Protein AF-0000000087094656 (afdb_homodimer)

pLDDT: mean 97.97, std 2.13, range [82.06, 98.94]

Solvent-accessible surface area (backbone atoms only — not comparable to full-atom values): 7660 Å² total; per-residue (Å²): 114,77,51,43,30,42,31,41,39,38,55,45,90,74,43,42,45,27,50,32,53,73,67,23,61,75,67,60,43,76,55,90,84,46,56,74,43,60,75,26,66,38,74,42,75,62,55,80,36,80,43,30,35,29,23,79,41,87,66,39,29,80,72,30,38,34,37,41,34,42,31,74,116,76,52,44,30,42,32,40,38,39,55,44,91,74,42,41,45,28,48,33,51,73,66,22,60,75,66,60,43,75,53,89,84,47,56,74,42,60,76,27,64,40,75,42,75,61,55,81,36,80,43,29,34,30,22,79,41,88,66,38,28,82,70,31,37,33,36,42,34,40,30,74

Sequence (144 aa):
MYFVIAVFNYNPSIHNAVAVNRAGYSSCKAPKGANVFSSGKDQIKLRKGQNFFICSYVGHCEAGMKIAVIAAMYFVIAVFNYNPSIHNAVAVNRAGYSSCKAPKGANVFSSGKDQIKLRKGQNFFICSYVGHCEAGMKIAVIAA

Foldseek 3Di:
DDWDKDWAADDLVQWWKWKADPVCLVVVHHDPPIDIGRPRTDIGIDDAAKIKIATNGPPRSVVPRIDIDHHD/DDWDKDWAADDLVQWWKWKADPVCLVVVHHDPPIDIGRPRTDIGIDDAAKTKIATNGPCRSVVPRIDIDHHD

Nearest PDB structures (foldseek):
  2cbp-assembly1_A  TM=9.983E-01  e=7.048E-10  Cucumis sativus
  1f56-assembly1_A  TM=9.841E-01  e=1.027E-08  Spinacia oleracea
  1ws8-assembly1_C  TM=9.584E-01  e=7.812E-07  Cucurbita pepo
  1x9u-assembly2_B  TM=9.399E-01  e=5.943E-05  Armoracia rusticana
  1jer-assembly1_A-2  TM=8.236E-01  e=1.027E-03  Cucumis sativus

InterPro domains:
  IPR003245 Phytocyanin domain [PF02298] (7-65)
  IPR003245 Phytocyanin domain [PS51485] (1-72)
  IPR008972 Cupredoxin [G3DSA:2.60.40.420] (4-71)
  IPR008972 Cupredoxin [SSF49503] (7-70)
  IPR039391 Phytocyanin-like [PTHR33021] (7-69)

Organism: Hibiscus syriacus (NCBI:txid106335)

Structure (mmCIF, N/CA/C/O backbone):
data_AF-0000000087094656-model_v1
#
loop_
_entity.id
_entity.type
_entity.pdbx_description
1 polymer 'Basic blue protein'
#
loop_
_atom_site.group_PDB
_atom_site.id
_atom_site.type_symbol
_atom_site.label_atom_id
_atom_site.label_alt_id
_atom_site.label_comp_id
_atom_site.label_asym_id
_atom_site.label_entity_id
_atom_site.label_seq_id
_atom_site.pdbx_PDB_ins_code
_atom_site.Cartn_x
_atom_site.Cartn_y
_atom_site.Cartn_z
_atom_site.occupancy
_atom_site.B_iso_or_equiv
_atom_site.auth_seq_id
_atom_site.auth_comp_id
_atom_site.auth_asym_id
_atom_site.auth_atom_id
_atom_site.pdbx_PDB_model_num
ATOM 1 N N . MET A 1 1 ? 11.375 9.547 11.531 1 82.06 1 MET A N 1
ATOM 2 C CA . MET A 1 1 ? 11.328 8.391 10.648 1 82.06 1 MET A CA 1
ATOM 3 C C . MET A 1 1 ? 9.891 8.055 10.258 1 82.06 1 MET A C 1
ATOM 5 O O . MET A 1 1 ? 9 8.031 11.109 1 82.06 1 MET A O 1
ATOM 9 N N . TYR A 1 2 ? 9.633 7.977 8.984 1 92.69 2 TYR A N 1
ATOM 10 C CA . TYR A 1 2 ? 8.312 7.664 8.445 1 92.69 2 TYR A CA 1
ATOM 11 C C . TYR A 1 2 ? 8.398 6.602 7.363 1 92.69 2 TYR A C 1
ATOM 13 O O . TYR A 1 2 ? 9.133 6.766 6.383 1 92.69 2 TYR A O 1
ATOM 21 N N . PHE A 1 3 ? 7.727 5.473 7.672 1 96.25 3 PHE A N 1
ATOM 22 C CA . PHE A 1 3 ? 7.688 4.465 6.617 1 96.25 3 PHE A CA 1
ATOM 23 C C . PHE A 1 3 ? 6.391 3.664 6.68 1 96.25 3 PHE A C 1
ATOM 25 O O . PHE A 1 3 ? 5.672 3.713 7.68 1 96.25 3 PHE A O 1
ATOM 32 N N . VAL A 1 4 ? 6.113 2.967 5.602 1 98.56 4 VAL A N 1
ATOM 33 C CA . VAL A 1 4 ? 4.91 2.148 5.504 1 98.56 4 VAL A CA 1
ATOM 34 C C . VAL A 1 4 ? 5.293 0.702 5.195 1 98.56 4 VAL A C 1
ATOM 36 O O . VAL A 1 4 ? 6.188 0.449 4.383 1 98.56 4 VAL A O 1
ATOM 39 N N . ILE A 1 5 ? 4.621 -0.172 5.918 1 98.81 5 ILE A N 1
ATOM 40 C CA . ILE A 1 5 ? 4.742 -1.603 5.656 1 98.81 5 ILE A CA 1
ATOM 41 C C . ILE A 1 5 ? 3.436 -2.133 5.074 1 98.81 5 ILE A C 1
ATOM 43 O O . ILE A 1 5 ? 2.352 -1.771 5.539 1 98.81 5 ILE A O 1
ATOM 47 N N . ALA A 1 6 ? 3.539 -2.9 4.012 1 98.88 6 ALA A N 1
ATOM 48 C CA . ALA A 1 6 ? 2.408 -3.695 3.537 1 98.88 6 ALA A CA 1
ATOM 49 C C . ALA A 1 6 ? 2.436 -5.098 4.133 1 98.88 6 ALA A C 1
ATOM 51 O O . ALA A 1 6 ? 3.443 -5.801 4.035 1 98.88 6 ALA A O 1
ATOM 52 N N . VAL A 1 7 ? 1.364 -5.445 4.734 1 98.88 7 VAL A N 1
ATOM 53 C CA . VAL A 1 7 ? 1.223 -6.801 5.262 1 98.88 7 VAL A CA 1
ATOM 54 C C . VAL A 1 7 ? 0.261 -7.598 4.387 1 98.88 7 VAL A C 1
ATOM 56 O O . VAL A 1 7 ? -0.924 -7.27 4.293 1 98.88 7 VAL A O 1
ATOM 59 N N . PHE A 1 8 ? 0.765 -8.57 3.76 1 98.88 8 PHE A N 1
ATOM 60 C CA . PHE A 1 8 ? -0.043 -9.453 2.926 1 98.88 8 PHE A CA 1
ATOM 61 C C . PHE A 1 8 ? -0.535 -10.656 3.727 1 98.88 8 PHE A C 1
ATOM 63 O O . PHE A 1 8 ? 0.264 -11.477 4.172 1 98.88 8 PHE A O 1
ATOM 70 N N . ASN A 1 9 ? -1.884 -10.711 3.863 1 98.81 9 ASN A N 1
ATOM 71 C CA . ASN A 1 9 ? -2.531 -11.797 4.59 1 98.81 9 ASN A CA 1
ATOM 72 C C . ASN A 1 9 ? -3.279 -12.734 3.645 1 98.81 9 ASN A C 1
ATOM 74 O O . ASN A 1 9 ? -4.172 -12.297 2.914 1 98.81 9 ASN A O 1
ATOM 78 N N . TYR A 1 10 ? -2.902 -13.984 3.633 1 98.56 10 TYR A N 1
ATOM 79 C CA . TYR A 1 10 ? -3.49 -14.93 2.691 1 98.56 10 TYR A CA 1
ATOM 80 C C . TYR A 1 10 ? -3.17 -16.375 3.09 1 98.56 10 TYR A C 1
ATOM 82 O O . TYR A 1 10 ? -2.354 -16.609 3.982 1 98.56 10 TYR A O 1
ATOM 90 N N . ASN A 1 11 ? -3.896 -17.328 2.557 1 98.75 11 ASN A N 1
ATOM 91 C CA . ASN A 1 11 ? -3.537 -18.75 2.641 1 98.75 11 ASN A CA 1
ATOM 92 C C . ASN A 1 11 ? -2.326 -19.062 1.771 1 98.75 11 ASN A C 1
ATOM 94 O O . ASN A 1 11 ? -2.41 -19.031 0.542 1 98.75 11 ASN A O 1
ATOM 98 N N . PRO A 1 12 ? -1.247 -19.469 2.408 1 98.5 12 PRO A N 1
ATOM 99 C CA . PRO A 1 12 ? -0.013 -19.625 1.634 1 98.5 12 PRO A CA 1
ATOM 100 C C . PRO A 1 12 ? -0.018 -20.891 0.764 1 98.5 12 PRO A C 1
ATOM 102 O O . PRO A 1 12 ? 0.858 -21.047 -0.089 1 98.5 12 PRO A O 1
ATOM 105 N N . SER A 1 13 ? -0.95 -21.688 0.842 1 98.5 13 SER A N 1
ATOM 106 C CA . SER A 1 13 ? -1.033 -22.906 0.024 1 98.5 13 SER A CA 1
ATOM 107 C C . SER A 1 13 ? -1.554 -22.578 -1.374 1 98.5 13 SER A C 1
ATOM 109 O O . SER A 1 13 ? -1.403 -23.391 -2.295 1 98.5 13 SER A O 1
ATOM 111 N N . ILE A 1 14 ? -2.168 -21.406 -1.511 1 98.31 14 ILE A N 1
ATOM 112 C CA . ILE A 1 14 ? -2.814 -21.172 -2.799 1 98.31 14 ILE A CA 1
ATOM 113 C C . ILE A 1 14 ? -2.529 -19.75 -3.27 1 98.31 14 ILE A C 1
ATOM 115 O O . ILE A 1 14 ? -3.025 -19.328 -4.316 1 98.31 14 ILE A O 1
ATOM 119 N N . HIS A 1 15 ? -1.855 -18.953 -2.482 1 98.69 15 HIS A N 1
ATOM 120 C CA . HIS A 1 15 ? -1.498 -17.594 -2.883 1 98.69 15 HIS A CA 1
ATOM 121 C C . HIS A 1 15 ? -0.058 -17.266 -2.502 1 98.69 15 HIS A C 1
ATOM 123 O O . HIS A 1 15 ? 0.583 -18.031 -1.774 1 98.69 15 HIS A O 1
ATOM 129 N N . ASN A 1 16 ? 0.521 -16.203 -3.002 1 98.75 16 ASN A N 1
ATOM 130 C CA . ASN A 1 16 ? 1.777 -15.562 -2.627 1 98.75 16 ASN A CA 1
ATOM 131 C C . ASN A 1 16 ? 1.76 -14.07 -2.943 1 98.75 16 ASN A C 1
ATOM 133 O O . ASN A 1 16 ? 0.751 -13.547 -3.418 1 98.75 16 ASN A O 1
ATOM 137 N N . ALA A 1 17 ? 2.68 -13.367 -2.537 1 98.88 17 ALA A N 1
ATOM 138 C CA . ALA A 1 17 ? 2.945 -11.984 -2.936 1 98.88 17 ALA A CA 1
ATOM 139 C C . ALA A 1 17 ? 4.293 -11.867 -3.641 1 98.88 17 ALA A C 1
ATOM 141 O O . ALA A 1 17 ? 5.328 -12.25 -3.084 1 98.88 17 ALA A O 1
ATOM 142 N N . VAL A 1 18 ? 4.273 -11.391 -4.859 1 98.88 18 VAL A N 1
ATOM 143 C CA . VAL A 1 18 ? 5.488 -11.266 -5.652 1 98.88 18 VAL A CA 1
ATOM 144 C C . VAL A 1 18 ? 5.727 -9.797 -6 1 98.88 18 VAL A C 1
ATOM 146 O O . VAL A 1 18 ? 4.836 -9.125 -6.531 1 98.88 18 VAL A O 1
ATOM 149 N N . ALA A 1 19 ? 6.91 -9.281 -5.656 1 98.88 19 ALA A N 1
ATOM 150 C CA . ALA A 1 19 ? 7.273 -7.93 -6.082 1 98.88 19 ALA A CA 1
ATOM 151 C C . ALA A 1 19 ? 7.617 -7.898 -7.566 1 98.88 19 ALA A C 1
ATOM 153 O O . ALA A 1 19 ? 8.422 -8.703 -8.047 1 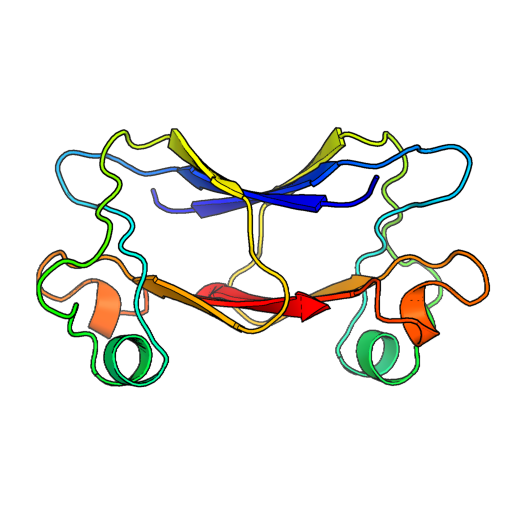98.88 19 ALA A O 1
ATOM 154 N N . VAL A 1 20 ? 6.965 -7.027 -8.297 1 98.88 20 VAL A N 1
ATOM 155 C CA . VAL A 1 20 ? 7.195 -6.926 -9.734 1 98.88 20 VAL A CA 1
ATOM 156 C C . VAL A 1 20 ? 7.398 -5.461 -10.125 1 98.88 20 VAL A C 1
ATOM 158 O O . VAL A 1 20 ? 7.195 -4.562 -9.305 1 98.88 20 VAL A O 1
ATOM 161 N N . ASN A 1 21 ? 7.918 -5.277 -11.359 1 98.25 21 ASN A N 1
ATOM 162 C CA . ASN A 1 21 ? 7.922 -3.936 -11.938 1 98.25 21 ASN A CA 1
ATOM 163 C C . ASN A 1 21 ? 6.605 -3.627 -12.648 1 98.25 21 ASN A C 1
ATOM 165 O O . ASN A 1 21 ? 5.688 -4.449 -12.648 1 98.25 21 ASN A O 1
ATOM 169 N N . ARG A 1 22 ? 6.539 -2.438 -13.141 1 98.38 22 ARG A N 1
ATOM 170 C CA . ARG A 1 22 ? 5.312 -1.991 -13.797 1 98.38 22 ARG A CA 1
ATOM 171 C C . ARG A 1 22 ? 4.895 -2.959 -14.898 1 98.38 22 ARG A C 1
ATOM 173 O O . ARG A 1 22 ? 3.707 -3.258 -15.055 1 98.38 22 ARG A O 1
ATOM 180 N N . ALA A 1 23 ? 5.824 -3.445 -15.695 1 98.38 23 ALA A N 1
ATOM 181 C CA . ALA A 1 23 ? 5.535 -4.375 -16.781 1 98.38 23 ALA A CA 1
ATOM 182 C C . ALA A 1 23 ? 4.938 -5.676 -16.25 1 98.38 23 ALA A C 1
ATOM 184 O O . ALA A 1 23 ? 3.947 -6.176 -16.797 1 98.38 23 ALA A O 1
ATOM 185 N 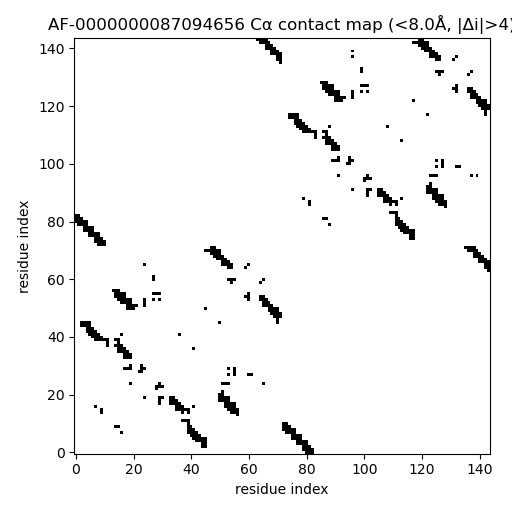N . GLY A 1 24 ? 5.551 -6.199 -15.242 1 98.62 24 GLY A N 1
ATOM 186 C CA . GLY A 1 24 ? 5.027 -7.406 -14.625 1 98.62 24 GLY A CA 1
ATOM 187 C C . GLY A 1 24 ? 3.639 -7.227 -14.047 1 98.62 24 GLY A C 1
ATOM 188 O O . GLY A 1 24 ? 2.781 -8.102 -14.195 1 98.62 24 GLY A O 1
ATOM 189 N N . TYR A 1 25 ? 3.428 -6.125 -13.43 1 98.75 25 TYR A N 1
ATOM 190 C CA . TYR A 1 25 ? 2.111 -5.793 -12.906 1 98.75 25 TYR A CA 1
ATOM 191 C C . TYR A 1 25 ? 1.071 -5.742 -14.016 1 98.75 25 TYR A C 1
ATOM 193 O O . TYR A 1 25 ? -0.021 -6.297 -13.883 1 98.75 25 TYR A O 1
ATOM 201 N N . SER A 1 26 ? 1.396 -5.172 -15.117 1 98.56 26 SER A N 1
ATOM 202 C CA . SER A 1 26 ? 0.463 -4.98 -16.219 1 98.56 26 SER A CA 1
ATOM 203 C C . SER A 1 26 ? 0.165 -6.301 -16.922 1 98.56 26 SER A C 1
ATOM 205 O O . SER A 1 26 ? -0.966 -6.539 -17.359 1 98.56 26 SER A O 1
ATOM 207 N N . SER A 1 27 ? 1.143 -7.195 -16.953 1 98.69 27 SER A N 1
ATOM 208 C CA . SER A 1 27 ? 0.999 -8.406 -17.75 1 98.69 27 SER A CA 1
ATOM 209 C C . SER A 1 27 ? 0.661 -9.609 -16.859 1 98.69 27 SER A C 1
ATOM 211 O O . SER A 1 27 ? 0.412 -10.703 -17.375 1 98.69 27 SER A O 1
ATOM 213 N N . CYS A 1 28 ? 0.719 -9.383 -15.648 1 98.62 28 CYS A N 1
ATOM 214 C CA . CYS A 1 28 ? 0.562 -10.477 -14.695 1 98.62 28 CYS A CA 1
ATOM 215 C C . CYS A 1 28 ? 1.635 -11.539 -14.906 1 98.62 28 CYS A C 1
ATOM 217 O O . CYS A 1 28 ? 1.338 -12.734 -14.914 1 98.62 28 CYS A O 1
ATOM 219 N N . LYS A 1 29 ? 2.871 -11.109 -15.047 1 98.25 29 LYS A N 1
ATOM 220 C CA . LYS A 1 29 ? 4.016 -12.008 -15.203 1 98.25 29 LYS A CA 1
ATOM 221 C C . LYS A 1 29 ? 5.172 -11.578 -14.305 1 98.25 29 LYS A C 1
ATOM 223 O O . LYS A 1 29 ? 5.738 -10.5 -14.484 1 98.25 29 LYS A O 1
ATOM 228 N N . ALA A 1 30 ? 5.48 -12.398 -13.477 1 97.5 30 ALA A N 1
ATOM 229 C CA . ALA A 1 30 ? 6.637 -12.117 -12.633 1 97.5 30 ALA A CA 1
ATOM 230 C C . ALA A 1 30 ? 7.941 -12.305 -13.398 1 97.5 30 ALA A C 1
ATOM 232 O O . ALA A 1 30 ? 8.133 -13.328 -14.062 1 97.5 30 ALA A O 1
ATOM 233 N N . PRO A 1 31 ? 8.773 -11.281 -13.297 1 96.62 31 PRO A N 1
ATOM 234 C CA . PRO A 1 31 ? 10.07 -11.508 -13.945 1 96.62 31 PRO A CA 1
ATOM 235 C C . PRO A 1 31 ? 10.922 -12.539 -13.211 1 96.62 31 PRO A C 1
ATOM 237 O O . PRO A 1 31 ? 10.688 -12.82 -12.031 1 96.62 31 PRO A O 1
ATOM 240 N N . LYS A 1 32 ? 11.844 -13.086 -13.984 1 95.5 32 LYS A N 1
ATOM 241 C CA . LYS A 1 32 ? 12.797 -13.992 -13.359 1 95.5 32 LYS A CA 1
ATOM 242 C C . LYS A 1 32 ? 13.547 -13.305 -12.219 1 95.5 32 LYS A C 1
ATOM 244 O O . LYS A 1 32 ? 13.961 -12.148 -12.352 1 95.5 32 LYS A O 1
ATOM 249 N N . GLY A 1 33 ? 13.648 -13.938 -11.102 1 96.5 33 GLY A N 1
ATOM 250 C CA . GLY A 1 33 ? 14.391 -13.391 -9.969 1 96.5 33 GLY A CA 1
ATOM 251 C C . GLY A 1 33 ? 13.547 -12.5 -9.078 1 96.5 33 GLY A C 1
ATOM 252 O O . GLY A 1 33 ? 14.047 -11.953 -8.094 1 96.5 33 GLY A O 1
ATOM 253 N N . ALA A 1 34 ? 12.32 -12.43 -9.406 1 97.62 34 ALA A N 1
ATOM 254 C CA . ALA A 1 34 ? 11.453 -11.625 -8.555 1 97.62 34 ALA A CA 1
ATOM 255 C C . ALA A 1 34 ? 11.469 -12.141 -7.117 1 97.62 34 ALA A C 1
ATOM 257 O O . ALA A 1 34 ? 11.625 -13.344 -6.883 1 97.62 34 ALA A O 1
ATOM 258 N N . ASN A 1 35 ? 11.375 -11.18 -6.164 1 98.31 35 ASN A N 1
ATOM 259 C CA . ASN A 1 35 ? 11.18 -11.555 -4.766 1 98.31 35 ASN A CA 1
ATOM 260 C C . ASN A 1 35 ? 9.797 -12.148 -4.531 1 98.31 35 ASN A C 1
ATOM 262 O O . ASN A 1 35 ? 8.781 -11.5 -4.797 1 98.31 35 ASN A O 1
ATOM 266 N N . VAL A 1 36 ? 9.797 -13.359 -4.098 1 98.62 36 VAL A N 1
ATOM 267 C CA . VAL A 1 36 ? 8.555 -14.07 -3.803 1 98.62 36 VAL A CA 1
ATOM 268 C C . VAL A 1 36 ? 8.398 -14.227 -2.293 1 98.62 36 VAL A C 1
ATOM 270 O O . VAL A 1 36 ? 9.289 -14.75 -1.617 1 98.62 36 VAL A O 1
ATOM 273 N N . PHE A 1 37 ? 7.297 -13.758 -1.756 1 98.69 37 PHE A N 1
ATOM 274 C CA . PHE A 1 37 ? 6.914 -13.906 -0.356 1 98.69 37 PHE A CA 1
ATOM 275 C C . PHE A 1 37 ? 5.785 -14.922 -0.209 1 98.69 37 PHE A C 1
ATOM 277 O O . PHE A 1 37 ? 4.793 -14.859 -0.938 1 98.69 37 PHE A O 1
ATOM 284 N N . SER A 1 38 ? 5.895 -15.867 0.716 1 98.19 38 SER A N 1
ATOM 285 C CA . SER A 1 38 ? 4.953 -16.984 0.705 1 98.19 38 SER A CA 1
ATOM 286 C C . SER A 1 38 ? 4.629 -17.438 2.121 1 98.19 38 SER A C 1
ATOM 288 O O . SER A 1 38 ? 4.27 -18.609 2.334 1 98.19 38 SER A O 1
ATOM 290 N N . SER A 1 39 ? 4.742 -16.562 3.08 1 98.31 39 SER A N 1
ATOM 291 C CA . SER A 1 39 ? 4.465 -16.984 4.453 1 98.31 39 SER A CA 1
ATOM 292 C C . SER A 1 39 ? 2.98 -16.844 4.781 1 98.31 39 SER A C 1
ATOM 294 O O . SER A 1 39 ? 2.486 -17.469 5.719 1 98.31 39 SER A O 1
ATOM 296 N N . GLY A 1 40 ? 2.309 -16.047 4.07 1 98.5 40 GLY A N 1
ATOM 297 C CA . GLY A 1 40 ? 0.908 -15.773 4.344 1 98.5 40 GLY A CA 1
ATOM 298 C C . GLY A 1 40 ? 0.704 -14.594 5.277 1 98.5 40 GLY A C 1
ATOM 299 O O . GLY A 1 40 ? -0.431 -14.188 5.535 1 98.5 40 GLY A O 1
ATOM 300 N N . LYS A 1 41 ? 1.711 -14.031 5.805 1 98.62 41 LYS A N 1
ATOM 301 C CA . LYS A 1 41 ? 1.709 -12.844 6.652 1 98.62 41 LYS A CA 1
ATOM 302 C C . LYS A 1 41 ? 2.947 -11.984 6.402 1 98.62 41 LYS A C 1
ATOM 304 O O . LYS A 1 41 ? 3.654 -11.617 7.344 1 98.62 41 LYS A O 1
ATOM 309 N N . ASP A 1 42 ? 3.273 -11.82 5.156 1 98.81 42 ASP A N 1
ATOM 310 C CA . ASP A 1 42 ? 4.492 -11.133 4.746 1 98.81 42 ASP A CA 1
ATOM 311 C C . ASP A 1 42 ? 4.41 -9.641 5.062 1 98.81 42 ASP A C 1
ATOM 313 O O . ASP A 1 42 ? 3.381 -9 4.824 1 98.81 42 ASP A O 1
ATOM 317 N N . GLN A 1 43 ? 5.414 -9.164 5.695 1 98.75 43 GLN A N 1
ATOM 318 C CA . GLN A 1 43 ? 5.582 -7.734 5.965 1 98.75 43 GLN A CA 1
ATOM 319 C C . GLN A 1 43 ? 6.668 -7.133 5.078 1 98.75 43 GLN A C 1
ATOM 321 O O . GLN A 1 43 ? 7.836 -7.523 5.168 1 98.75 43 GLN A O 1
ATOM 326 N N . ILE A 1 44 ? 6.242 -6.258 4.207 1 98.75 44 ILE A N 1
ATOM 327 C CA . ILE A 1 44 ? 7.164 -5.699 3.223 1 98.75 44 ILE A CA 1
ATOM 328 C C . ILE A 1 44 ? 7.234 -4.18 3.387 1 98.75 44 ILE A C 1
ATOM 330 O O . ILE A 1 44 ? 6.219 -3.49 3.26 1 98.75 44 ILE A O 1
ATOM 334 N N . LYS A 1 45 ? 8.414 -3.668 3.74 1 98.56 45 LYS A N 1
ATOM 335 C CA . LYS A 1 45 ? 8.602 -2.221 3.748 1 98.56 45 LYS A CA 1
ATOM 336 C C . LYS A 1 45 ? 8.516 -1.648 2.336 1 98.56 45 LYS A C 1
ATOM 338 O O . LYS A 1 45 ? 9.242 -2.092 1.439 1 98.56 45 LYS A O 1
ATOM 343 N N . LEU A 1 46 ? 7.695 -0.665 2.133 1 98.75 46 LEU A N 1
ATOM 344 C CA . LEU A 1 46 ? 7.52 -0.065 0.816 1 98.75 46 LEU A CA 1
ATOM 345 C C . LEU A 1 46 ? 8.641 0.925 0.512 1 98.75 46 LEU A C 1
ATOM 347 O O . LEU A 1 46 ? 9.07 1.666 1.396 1 98.75 46 LEU A O 1
ATOM 351 N N . ARG A 1 47 ? 9.078 0.972 -0.678 1 98 47 ARG A N 1
ATOM 352 C CA . ARG A 1 47 ? 10.078 1.928 -1.146 1 98 47 ARG A CA 1
ATOM 353 C C . ARG A 1 47 ? 9.422 3.225 -1.608 1 98 47 ARG A C 1
ATOM 355 O O . ARG A 1 47 ? 8.258 3.229 -2 1 98 47 ARG A O 1
ATOM 362 N N . LYS A 1 48 ? 10.289 4.266 -1.472 1 97.75 48 LYS A N 1
ATOM 363 C CA . LYS A 1 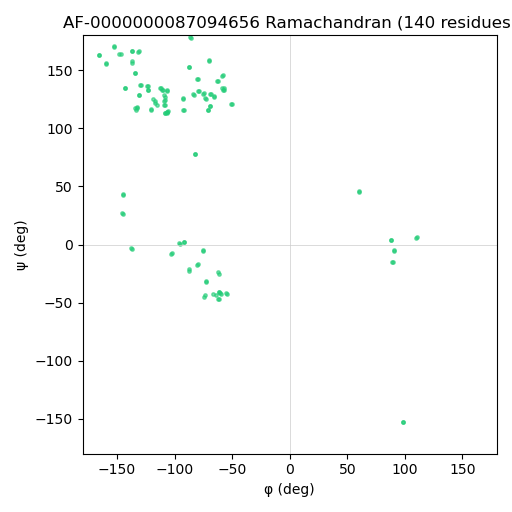48 ? 9.828 5.492 -2.117 1 97.75 48 LYS A CA 1
ATOM 364 C C . LYS A 1 48 ? 9.602 5.273 -3.609 1 97.75 48 LYS A C 1
ATOM 366 O O . LYS A 1 48 ? 10.406 4.629 -4.281 1 97.75 48 LYS A O 1
ATOM 371 N N . GLY A 1 49 ? 8.484 5.762 -4.078 1 98.06 49 GLY A N 1
ATOM 372 C CA . GLY A 1 49 ? 8.125 5.555 -5.473 1 98.06 49 GLY A CA 1
ATOM 373 C C . GLY A 1 49 ? 7.16 4.402 -5.676 1 98.06 49 GLY A C 1
ATOM 374 O O . GLY A 1 49 ? 6.273 4.176 -4.848 1 98.06 49 GLY A O 1
ATOM 375 N N . GLN A 1 50 ? 7.25 3.822 -6.863 1 98.56 50 GLN A N 1
ATOM 376 C CA . GLN A 1 50 ? 6.309 2.783 -7.266 1 98.56 50 GLN A CA 1
ATOM 377 C C . GLN A 1 50 ? 6.668 1.439 -6.641 1 98.56 50 GLN A C 1
ATOM 379 O O . GLN A 1 50 ? 7.832 1.035 -6.652 1 98.56 50 GLN A O 1
ATOM 384 N N . ASN A 1 51 ? 5.711 0.755 -6.062 1 98.88 51 ASN A N 1
ATOM 385 C CA . ASN A 1 51 ? 5.719 -0.64 -5.637 1 98.88 51 ASN A CA 1
ATOM 386 C C . ASN A 1 51 ? 4.586 -1.432 -6.289 1 98.88 51 ASN A C 1
ATOM 388 O O . ASN A 1 51 ? 3.455 -0.952 -6.371 1 98.88 51 ASN A O 1
ATOM 392 N N . PHE A 1 52 ? 4.914 -2.559 -6.785 1 98.88 52 PHE A N 1
ATOM 393 C CA . PHE A 1 52 ? 3.912 -3.438 -7.379 1 98.88 52 PHE A CA 1
ATOM 394 C C . PHE A 1 52 ? 4.031 -4.852 -6.816 1 98.88 52 PHE A C 1
ATOM 396 O O . PHE A 1 52 ? 5.137 -5.379 -6.68 1 98.88 52 PHE A O 1
ATOM 403 N N . PHE A 1 53 ? 2.891 -5.43 -6.527 1 98.94 53 PHE A N 1
ATOM 404 C CA . PHE A 1 53 ? 2.84 -6.824 -6.117 1 98.94 53 PHE A CA 1
ATOM 405 C C . PHE A 1 53 ? 1.721 -7.562 -6.84 1 98.94 53 PHE A C 1
ATOM 407 O O . PHE A 1 53 ? 0.672 -6.984 -7.129 1 98.94 53 PHE A O 1
ATOM 414 N N . ILE A 1 54 ? 1.937 -8.797 -7.098 1 98.88 54 ILE A N 1
ATOM 415 C CA . ILE A 1 54 ? 0.91 -9.656 -7.676 1 98.88 54 ILE A CA 1
ATOM 416 C C . ILE A 1 54 ? 0.912 -11.008 -6.969 1 98.88 54 ILE A C 1
ATOM 418 O O . ILE A 1 54 ? 1.891 -11.375 -6.312 1 98.88 54 ILE A O 1
ATOM 422 N N . CYS A 1 55 ? -0.163 -11.703 -7.031 1 98.75 55 CYS A N 1
ATOM 423 C CA . CYS A 1 55 ? -0.115 -13.141 -6.809 1 98.75 55 CYS A CA 1
ATOM 424 C C . CYS A 1 55 ? 0.262 -13.875 -8.086 1 98.75 55 CYS A C 1
ATOM 426 O O . CYS A 1 55 ? -0.364 -13.68 -9.133 1 98.75 55 CYS A O 1
ATOM 428 N N . SER A 1 56 ? 1.234 -14.742 -8.023 1 98.38 56 SER A N 1
ATOM 429 C CA . SER A 1 56 ? 1.726 -15.375 -9.242 1 98.38 56 SER A CA 1
ATOM 430 C C . SER A 1 56 ? 1.068 -16.734 -9.461 1 98.38 56 SER A C 1
ATOM 432 O O . SER A 1 56 ? 1.385 -17.438 -10.43 1 98.38 56 SER A O 1
ATOM 434 N N . TYR A 1 57 ? 0.147 -17.141 -8.555 1 98.12 57 TYR A N 1
ATOM 435 C CA . TYR A 1 57 ? -0.632 -18.344 -8.844 1 98.12 57 TYR A CA 1
ATOM 436 C C . TYR A 1 57 ? -1.484 -18.141 -10.094 1 98.12 57 TYR A C 1
ATOM 438 O O . TYR A 1 57 ? -2.053 -17.078 -10.305 1 98.12 57 TYR A O 1
ATOM 446 N N . VAL A 1 58 ? -1.516 -19.219 -10.852 1 97.81 58 VAL A N 1
ATOM 447 C CA . VAL A 1 58 ? -2.145 -19.188 -12.172 1 97.81 58 VAL A CA 1
ATOM 448 C C . VAL A 1 58 ? -3.545 -18.578 -12.055 1 97.81 58 VAL A C 1
ATOM 450 O O . VAL A 1 58 ? -4.355 -19.047 -11.242 1 97.81 58 VAL A O 1
ATOM 453 N N . GLY A 1 59 ? -3.768 -17.469 -12.797 1 98.19 59 GLY A N 1
ATOM 454 C CA . GLY A 1 59 ? -5.094 -16.891 -12.914 1 98.19 59 GLY A CA 1
ATOM 455 C C . GLY A 1 59 ? -5.395 -15.867 -11.836 1 98.19 59 GLY A C 1
ATOM 456 O O . GLY A 1 59 ? -6.352 -15.094 -11.961 1 98.19 59 GLY A O 1
ATOM 457 N N . HIS A 1 60 ? -4.688 -15.758 -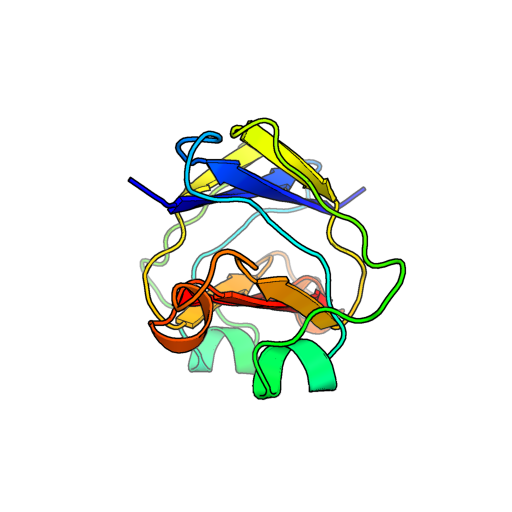10.766 1 98.62 60 HIS A N 1
ATOM 458 C CA . HIS A 1 60 ? -5.031 -14.922 -9.625 1 98.62 60 HIS A CA 1
ATOM 459 C C . HIS A 1 60 ? -4.797 -13.445 -9.938 1 98.62 60 HIS A C 1
ATOM 461 O O . HIS A 1 60 ? -5.637 -12.602 -9.625 1 98.62 60 HIS A O 1
ATOM 467 N N . CYS A 1 61 ? -3.652 -13.195 -10.539 1 98.5 61 CYS A N 1
ATOM 468 C CA . CYS A 1 61 ? -3.348 -11.82 -10.914 1 98.5 61 CYS A CA 1
ATOM 469 C C . CYS A 1 61 ? -4.328 -11.305 -11.953 1 98.5 61 CYS A C 1
ATOM 471 O O . CYS A 1 61 ? -4.812 -10.18 -11.859 1 98.5 61 CYS A O 1
ATOM 473 N N . GLU A 1 62 ? -4.602 -12.148 -12.922 1 98.5 62 GLU A N 1
ATOM 474 C CA . GLU A 1 62 ? -5.559 -11.773 -13.969 1 98.5 62 GLU A CA 1
ATOM 475 C C . GLU A 1 62 ? -6.941 -11.516 -13.375 1 98.5 62 GLU A C 1
ATOM 477 O O . GLU A 1 62 ? -7.707 -10.711 -13.914 1 98.5 62 GLU A O 1
ATOM 482 N N . ALA A 1 63 ? -7.18 -12.094 -12.305 1 97.62 63 ALA A N 1
ATOM 483 C CA . ALA A 1 63 ? -8.477 -11.938 -11.656 1 97.62 63 ALA A CA 1
ATOM 484 C C . ALA A 1 63 ? -8.461 -10.781 -10.664 1 97.62 63 ALA A C 1
ATOM 486 O O . ALA A 1 63 ? -9.453 -10.523 -9.977 1 97.62 63 ALA A O 1
ATOM 487 N N . GLY A 1 64 ? -7.367 -10.055 -10.539 1 97.19 64 GLY A N 1
ATOM 488 C CA . GLY A 1 64 ? -7.344 -8.82 -9.781 1 97.19 64 GLY A CA 1
ATOM 489 C C . GLY A 1 64 ? -6.547 -8.93 -8.492 1 97.19 64 GLY A C 1
ATOM 490 O O . GLY A 1 64 ? -6.512 -7.984 -7.695 1 97.19 64 GLY A O 1
ATOM 491 N N . MET A 1 65 ? -5.887 -10.031 -8.273 1 98.5 65 MET A N 1
ATOM 492 C CA . MET A 1 65 ? -5.066 -10.133 -7.066 1 98.5 65 MET A CA 1
ATOM 493 C C . MET A 1 65 ? -3.707 -9.477 -7.277 1 98.5 65 MET A C 1
ATOM 495 O O . MET A 1 65 ? -2.701 -10.164 -7.453 1 98.5 65 MET A O 1
ATOM 499 N N . LYS A 1 66 ? -3.707 -8.188 -7.207 1 98.75 66 LYS A N 1
ATOM 500 C CA . LYS A 1 66 ? -2.549 -7.32 -7.418 1 98.75 66 LYS A CA 1
ATOM 501 C C . LYS A 1 66 ? -2.766 -5.949 -6.785 1 98.75 66 LYS A C 1
ATOM 503 O O . LYS A 1 66 ? -3.904 -5.539 -6.555 1 98.75 66 LYS A O 1
ATOM 508 N N . ILE A 1 67 ? -1.692 -5.336 -6.488 1 98.88 67 ILE A N 1
ATOM 509 C CA . ILE A 1 67 ? -1.721 -4.047 -5.812 1 98.88 67 ILE A CA 1
ATOM 510 C C . ILE A 1 67 ? -0.6 -3.158 -6.348 1 98.88 67 ILE A C 1
ATOM 512 O O . ILE A 1 67 ? 0.511 -3.631 -6.598 1 98.88 67 ILE A O 1
ATOM 516 N N . ALA A 1 68 ? -0.962 -1.92 -6.621 1 98.88 68 ALA A N 1
ATOM 517 C CA . ALA A 1 68 ? -0.014 -0.86 -6.957 1 98.88 68 ALA A CA 1
ATOM 518 C C . ALA A 1 68 ? 0.037 0.198 -5.859 1 98.88 68 ALA A C 1
ATOM 520 O O . ALA A 1 68 ? -1.001 0.608 -5.332 1 98.88 68 ALA A O 1
ATOM 521 N N . VAL A 1 69 ? 1.24 0.567 -5.527 1 98.88 69 VAL A N 1
ATOM 522 C CA . VAL A 1 69 ? 1.437 1.563 -4.48 1 98.88 69 VAL A CA 1
ATOM 523 C C . VAL A 1 69 ? 2.406 2.639 -4.961 1 98.88 69 VAL A C 1
ATOM 525 O O . VAL A 1 69 ? 3.443 2.326 -5.555 1 98.88 69 VAL A O 1
ATOM 528 N N . ILE A 1 70 ? 2.018 3.863 -4.832 1 98.69 70 ILE A N 1
ATOM 529 C CA . ILE A 1 70 ? 2.947 4.98 -4.945 1 98.69 70 ILE A CA 1
ATOM 530 C C . ILE A 1 70 ? 3.178 5.602 -3.568 1 98.69 70 ILE A C 1
ATOM 532 O O . ILE A 1 70 ? 2.25 6.145 -2.961 1 98.69 70 ILE A O 1
ATOM 536 N N . ALA A 1 71 ? 4.398 5.418 -3.16 1 97.88 71 ALA A N 1
ATOM 537 C CA . ALA A 1 71 ? 4.797 5.992 -1.875 1 97.88 71 ALA A CA 1
ATOM 538 C C . ALA A 1 71 ? 5.742 7.172 -2.068 1 97.88 71 ALA A C 1
ATOM 540 O O . ALA A 1 71 ? 6.742 7.062 -2.781 1 97.88 71 ALA A O 1
ATOM 541 N N . ALA A 1 72 ? 5.387 8.305 -1.455 1 89.94 72 ALA A N 1
ATOM 542 C CA . ALA A 1 72 ? 6.234 9.492 -1.589 1 89.94 72 ALA A CA 1
ATOM 543 C C . ALA A 1 72 ? 6.758 9.945 -0.229 1 89.94 72 ALA A C 1
ATOM 545 O O . ALA A 1 72 ? 6.125 9.695 0.8 1 89.94 72 ALA A O 1
ATOM 546 N N . MET B 1 1 ? -9.234 -16.219 1.677 1 85.94 1 MET B N 1
ATOM 547 C CA . MET B 1 1 ? -9.25 -14.82 2.084 1 85.94 1 MET B CA 1
ATOM 548 C C . MET B 1 1 ? -7.926 -14.141 1.762 1 85.94 1 MET B C 1
ATOM 550 O O . MET B 1 1 ? -6.859 -14.695 2.029 1 85.94 1 MET B O 1
ATOM 554 N N . TYR B 1 2 ? -7.938 -13.062 1.072 1 93.56 2 TYR B N 1
ATOM 555 C CA . TYR B 1 2 ? -6.758 -12.289 0.69 1 93.56 2 TYR B CA 1
ATOM 556 C C . TYR B 1 2 ? -6.97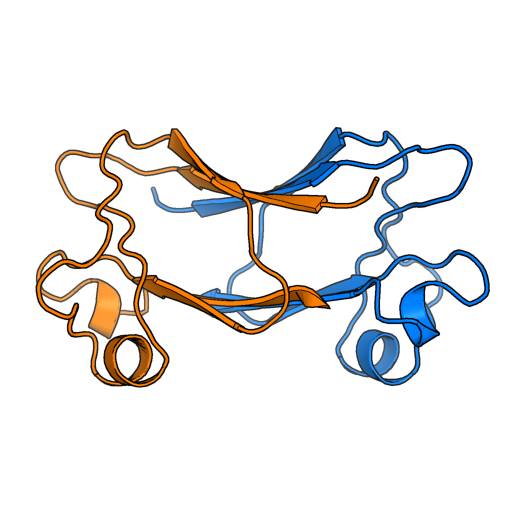3 -10.805 0.939 1 93.56 2 TYR B C 1
ATOM 558 O O . TYR B 1 2 ? -7.906 -10.203 0.396 1 93.56 2 TYR B O 1
ATOM 566 N N . PHE B 1 3 ? -6.133 -10.297 1.871 1 96.69 3 PHE B N 1
ATOM 567 C CA . PHE B 1 3 ? -6.242 -8.859 2.086 1 96.69 3 PHE B CA 1
ATOM 568 C C . PHE B 1 3 ? -4.887 -8.258 2.439 1 96.69 3 PHE B C 1
ATOM 570 O O . PHE B 1 3 ? -3.951 -8.984 2.781 1 96.69 3 PHE B O 1
ATOM 577 N N . VAL B 1 4 ? -4.797 -6.961 2.342 1 98.62 4 VAL B N 1
ATOM 578 C CA . VAL B 1 4 ? -3.562 -6.238 2.633 1 98.62 4 VAL B CA 1
ATOM 579 C C . VAL B 1 4 ? -3.822 -5.184 3.703 1 98.62 4 VAL B C 1
ATOM 581 O O . VAL B 1 4 ? -4.852 -4.504 3.678 1 98.62 4 VAL B O 1
ATOM 584 N N . ILE B 1 5 ? -2.891 -5.141 4.625 1 98.81 5 ILE B N 1
ATOM 585 C CA . ILE B 1 5 ? -2.887 -4.094 5.645 1 98.81 5 ILE B CA 1
ATOM 586 C C . ILE B 1 5 ? -1.712 -3.148 5.406 1 98.81 5 ILE B C 1
ATOM 588 O O . ILE B 1 5 ? -0.602 -3.59 5.102 1 98.81 5 ILE B O 1
ATOM 592 N N . ALA B 1 6 ? -1.982 -1.86 5.449 1 98.88 6 ALA B N 1
ATOM 593 C CA . ALA B 1 6 ? -0.917 -0.865 5.523 1 98.88 6 ALA B CA 1
ATOM 594 C C . ALA B 1 6 ? -0.605 -0.503 6.973 1 98.88 6 ALA B C 1
ATOM 596 O O . ALA B 1 6 ? -1.502 -0.132 7.734 1 98.88 6 ALA B O 1
ATOM 597 N N . VAL B 1 7 ? 0.614 -0.634 7.309 1 98.88 7 VAL B N 1
ATOM 598 C CA . VAL B 1 7 ? 1.064 -0.224 8.633 1 98.88 7 VAL B CA 1
ATOM 599 C C . VAL B 1 7 ? 1.859 1.075 8.531 1 98.88 7 VAL B C 1
ATOM 601 O O . VAL B 1 7 ? 2.924 1.111 7.91 1 98.88 7 VAL B O 1
ATOM 604 N N . PHE B 1 8 ? 1.342 2.07 9.086 1 98.88 8 PHE B N 1
ATOM 605 C CA . PHE B 1 8 ? 2.014 3.363 9.117 1 98.88 8 PHE B CA 1
ATOM 606 C C . PHE B 1 8 ? 2.844 3.514 10.391 1 98.88 8 PHE B C 1
ATOM 608 O O . PHE B 1 8 ? 2.299 3.551 11.492 1 98.88 8 PHE B O 1
ATOM 615 N N . ASN B 1 9 ? 4.18 3.609 10.164 1 98.75 9 ASN B N 1
ATOM 616 C CA . ASN B 1 9 ? 5.125 3.771 11.266 1 98.75 9 ASN B CA 1
ATOM 617 C C . ASN B 1 9 ? 5.719 5.176 11.297 1 98.75 9 ASN B C 1
ATOM 619 O O . ASN B 1 9 ? 6.332 5.617 10.32 1 98.75 9 ASN B O 1
ATOM 623 N N . TYR B 1 10 ? 5.504 5.883 12.383 1 98.5 10 TYR B N 1
ATOM 624 C CA . TYR B 1 10 ? 5.949 7.27 12.461 1 98.5 10 TYR B CA 1
ATOM 625 C C . TYR B 1 10 ? 5.926 7.77 13.898 1 98.5 10 TYR B C 1
ATOM 627 O O . TYR B 1 10 ? 5.402 7.098 14.789 1 98.5 10 TYR B O 1
ATOM 635 N N . ASN B 1 11 ? 6.617 8.867 14.18 1 98.69 11 ASN B N 1
ATOM 636 C CA . ASN B 1 11 ? 6.477 9.594 15.438 1 98.69 11 ASN B CA 1
ATOM 637 C C . ASN B 1 11 ? 5.133 10.32 15.516 1 98.69 11 ASN B C 1
ATOM 639 O O . ASN B 1 11 ? 4.902 11.281 14.789 1 98.69 11 ASN B O 1
ATOM 643 N N . PRO B 1 12 ? 4.309 9.906 16.469 1 98.38 12 PRO B N 1
ATOM 644 C CA . PRO B 1 12 ? 2.951 10.453 16.469 1 98.38 12 PRO B CA 1
ATOM 645 C C . PRO B 1 12 ? 2.896 11.891 16.984 1 98.38 12 PRO B C 1
ATOM 647 O O . PRO B 1 12 ? 1.863 12.555 16.875 1 98.38 12 PRO B O 1
ATOM 650 N N . SER B 1 13 ? 3.91 12.438 17.438 1 98.44 13 SER B N 1
ATOM 651 C CA . SER B 1 13 ? 3.936 13.812 17.922 1 98.44 13 SER B CA 1
ATOM 652 C C . SER B 1 13 ? 4.039 14.805 16.781 1 98.44 13 SER B C 1
ATOM 654 O O . SER B 1 13 ? 3.771 15.992 16.953 1 98.44 13 SER B O 1
ATOM 656 N N . ILE B 1 14 ? 4.438 14.289 15.602 1 98.25 14 ILE B N 1
ATOM 657 C CA . ILE B 1 14 ? 4.699 15.258 14.547 1 98.25 14 ILE B CA 1
ATOM 658 C C . ILE B 1 14 ? 4.117 14.742 13.227 1 98.25 14 ILE B C 1
ATOM 660 O O . ILE B 1 14 ? 4.266 15.383 12.188 1 98.25 14 ILE B O 1
ATOM 664 N N . HIS B 1 15 ? 3.562 13.547 13.203 1 98.62 15 HIS B N 1
ATOM 665 C CA . HIS B 1 15 ? 2.938 13.008 11.992 1 98.62 15 HIS B CA 1
ATOM 666 C C . HIS B 1 15 ? 1.61 12.328 12.32 1 98.62 15 HIS B C 1
ATOM 668 O O . HIS B 1 15 ? 1.279 12.133 13.484 1 98.62 15 HIS B O 1
ATOM 674 N N . ASN B 1 16 ? 0.803 12.031 11.344 1 98.69 16 ASN B N 1
ATOM 675 C CA . ASN B 1 16 ? -0.387 11.188 11.359 1 98.69 16 ASN B CA 1
ATOM 676 C C . ASN B 1 16 ? -0.646 10.562 9.992 1 98.69 16 ASN B C 1
ATOM 678 O O . ASN B 1 16 ? 0.124 10.766 9.055 1 98.69 16 ASN B O 1
ATOM 682 N N . ALA B 1 17 ? -1.507 9.672 9.891 1 98.88 17 ALA B N 1
ATOM 683 C CA . ALA B 1 17 ? -2.043 9.133 8.648 1 98.88 17 ALA B CA 1
ATOM 684 C C . ALA B 1 17 ? -3.529 9.445 8.508 1 98.88 17 ALA B C 1
ATOM 686 O O . ALA B 1 17 ? -4.328 9.086 9.375 1 98.88 17 ALA B O 1
ATOM 687 N N . VAL B 1 18 ? -3.877 10.156 7.461 1 98.88 18 VAL B N 1
ATOM 688 C CA . VAL B 1 18 ? -5.266 10.547 7.227 1 98.88 18 VAL B CA 1
ATOM 689 C C . VAL B 1 18 ? -5.773 9.914 5.934 1 98.88 18 VAL B C 1
ATOM 691 O O . VAL B 1 18 ? -5.145 10.055 4.883 1 98.88 18 VAL B O 1
ATOM 694 N N . ALA B 1 19 ? -6.879 9.156 6.02 1 98.88 19 ALA B N 1
ATOM 695 C CA . ALA B 1 19 ? -7.516 8.641 4.809 1 98.88 19 ALA B CA 1
ATOM 696 C C . ALA B 1 19 ? -8.227 9.75 4.043 1 98.88 19 ALA B C 1
ATOM 698 O O . ALA B 1 19 ? -9.008 10.508 4.625 1 98.88 19 ALA B O 1
ATOM 699 N N . VAL B 1 20 ? -7.902 9.906 2.783 1 98.88 20 VAL B N 1
ATOM 700 C CA . VAL B 1 20 ? -8.508 10.953 1.963 1 98.88 20 VAL B CA 1
ATOM 701 C C . VAL B 1 20 ? -8.992 10.359 0.642 1 98.88 20 VAL B C 1
ATOM 703 O O . VAL B 1 20 ? -8.703 9.195 0.335 1 98.88 20 VAL B O 1
ATOM 706 N N . ASN B 1 21 ? -9.812 11.156 -0.06 1 98.25 21 ASN B N 1
ATOM 707 C CA . ASN B 1 21 ? -10.133 10.805 -1.441 1 98.25 21 ASN B CA 1
ATOM 708 C C . ASN B 1 21 ? -9.094 11.359 -2.412 1 98.25 21 ASN B C 1
ATOM 710 O O . ASN B 1 21 ? -8.109 11.969 -1.993 1 98.25 21 ASN B O 1
ATOM 714 N N . ARG B 1 22 ? -9.312 11.055 -3.658 1 98.38 22 ARG B N 1
ATOM 715 C CA . ARG B 1 22 ? -8.359 11.461 -4.684 1 98.38 22 ARG B CA 1
ATOM 716 C C . ARG B 1 22 ? -8.125 12.969 -4.637 1 98.38 22 ARG B C 1
ATOM 718 O O . ARG B 1 22 ? -6.988 13.422 -4.789 1 98.38 22 ARG B O 1
ATOM 725 N N . ALA B 1 23 ? -9.156 13.766 -4.449 1 98.31 23 ALA B N 1
ATOM 726 C CA . ALA B 1 23 ? -9.039 15.219 -4.391 1 98.31 23 ALA B CA 1
ATOM 727 C C . ALA B 1 23 ? -8.164 15.656 -3.223 1 98.31 23 ALA B C 1
ATOM 729 O O . ALA B 1 23 ? -7.289 16.516 -3.377 1 98.31 23 ALA B O 1
ATOM 730 N N . GLY B 1 24 ? -8.422 15.078 -2.09 1 98.56 24 GLY B N 1
ATOM 731 C CA . GLY B 1 24 ? -7.605 15.375 -0.925 1 98.56 24 GLY B CA 1
ATOM 732 C C . GLY B 1 24 ? -6.148 14.992 -1.103 1 98.56 24 GLY B C 1
ATOM 733 O O . GLY B 1 24 ? -5.25 15.742 -0.714 1 98.56 24 GLY B O 1
ATOM 734 N N . TYR B 1 25 ? -5.934 13.883 -1.69 1 98.69 25 TYR B N 1
ATOM 735 C CA . TYR B 1 25 ? -4.582 13.438 -1.998 1 98.69 25 TYR B CA 1
ATOM 736 C C . TYR B 1 25 ? -3.879 14.422 -2.922 1 98.69 25 TYR B C 1
ATOM 738 O O . TYR B 1 25 ? -2.725 14.789 -2.689 1 98.69 25 TYR B O 1
ATOM 746 N N . SER B 1 26 ? -4.543 14.914 -3.889 1 98.56 26 SER B N 1
ATOM 747 C CA . SER B 1 26 ? -3.961 15.797 -4.891 1 98.56 26 SER B CA 1
ATOM 748 C C . SER B 1 26 ? -3.689 17.188 -4.316 1 98.56 26 SER B C 1
ATOM 750 O O . SER B 1 26 ? -2.689 17.812 -4.656 1 98.56 26 SER B O 1
ATOM 752 N N . SER B 1 27 ? -4.52 17.609 -3.365 1 98.69 27 SER B N 1
ATOM 753 C CA . SER B 1 27 ? -4.434 18.984 -2.885 1 98.69 27 SER B CA 1
ATOM 754 C C . SER B 1 27 ? -3.734 19.062 -1.531 1 98.69 27 SER B C 1
ATOM 756 O O . SER B 1 27 ? -3.482 20.141 -1.012 1 98.69 27 SER B O 1
ATOM 758 N N . CYS B 1 28 ? -3.51 17.938 -1.026 1 98.62 28 CYS B N 1
ATOM 759 C CA . CYS B 1 28 ? -2.975 17.859 0.328 1 98.62 28 CYS B CA 1
ATOM 760 C C . CYS B 1 28 ? -3.92 18.516 1.329 1 98.62 28 CYS B C 1
ATOM 762 O O . CYS B 1 28 ? -3.48 19.25 2.213 1 98.62 28 CYS B O 1
ATOM 764 N N . LYS B 1 29 ? -5.191 18.234 1.226 1 98.25 29 LYS B N 1
ATOM 765 C CA . LYS B 1 29 ? -6.211 18.734 2.143 1 98.25 29 LYS B CA 1
ATOM 766 C C . LYS B 1 29 ? -7.145 17.609 2.594 1 98.25 29 LYS B C 1
ATOM 768 O O . LYS B 1 29 ? -7.867 17.031 1.78 1 98.25 29 LYS B O 1
ATOM 773 N N . ALA B 1 30 ? -7.117 17.391 3.768 1 97.44 30 ALA B N 1
ATOM 774 C CA . ALA B 1 30 ? -8.047 16.406 4.305 1 97.44 30 ALA B CA 1
ATOM 775 C C . ALA B 1 30 ? -9.469 16.953 4.375 1 97.44 30 ALA B C 1
ATOM 777 O O . ALA B 1 30 ? -9.68 18.062 4.867 1 97.44 30 ALA B O 1
ATOM 778 N N . PRO B 1 31 ? -10.383 16.172 3.85 1 96.5 31 PRO B N 1
ATOM 779 C CA . PRO B 1 31 ? -11.758 16.656 4.008 1 96.5 31 PRO B CA 1
ATOM 780 C C . PRO B 1 31 ? -12.242 16.578 5.453 1 96.5 31 PRO B C 1
ATOM 782 O O . PRO B 1 31 ? -11.672 15.852 6.27 1 96.5 31 PRO B O 1
ATOM 785 N N . LYS B 1 32 ? -13.258 17.391 5.676 1 95.31 32 LYS B N 1
ATOM 786 C CA . LYS B 1 32 ? -13.891 17.312 6.992 1 95.31 32 LYS B CA 1
ATOM 787 C C . LYS B 1 32 ? -14.398 15.898 7.27 1 95.31 32 LYS B C 1
ATOM 789 O O . LYS B 1 32 ? -14.992 15.258 6.391 1 95.31 32 LYS B O 1
ATOM 794 N N . GLY B 1 33 ? -14.125 15.375 8.422 1 96.25 33 GLY B N 1
ATOM 795 C CA . GLY B 1 33 ? -14.617 14.062 8.812 1 96.25 33 GLY B CA 1
ATOM 796 C C . GLY B 1 33 ? -13.695 12.93 8.383 1 96.25 33 GLY B C 1
ATOM 797 O O . GLY B 1 33 ? -14 11.758 8.617 1 96.25 33 GLY B O 1
ATOM 798 N N . ALA B 1 34 ? -12.625 13.32 7.828 1 97.5 34 ALA B N 1
ATOM 799 C CA . ALA B 1 34 ? -11.68 12.273 7.438 1 97.5 34 ALA B CA 1
ATOM 800 C C . ALA B 1 34 ? -11.258 11.438 8.648 1 97.5 34 ALA B C 1
ATOM 802 O O . ALA B 1 34 ? -11.195 11.945 9.766 1 97.5 34 ALA B O 1
ATOM 803 N N . ASN B 1 35 ? -11.039 10.125 8.383 1 98.25 35 ASN B N 1
ATOM 804 C CA . ASN B 1 35 ? -10.445 9.258 9.398 1 98.25 35 ASN B CA 1
ATOM 805 C C . ASN B 1 35 ? -8.984 9.609 9.648 1 98.25 35 ASN B C 1
ATOM 807 O O . ASN B 1 35 ? -8.164 9.578 8.727 1 98.25 35 ASN B O 1
ATOM 811 N N . VAL B 1 36 ? -8.711 9.977 10.852 1 98.62 36 VAL B N 1
ATOM 812 C CA . VAL B 1 36 ? -7.359 10.328 11.266 1 98.62 36 VAL B CA 1
ATOM 813 C C . VAL B 1 36 ? -6.797 9.242 12.188 1 98.62 36 VAL B C 1
ATOM 815 O O . VAL B 1 36 ? -7.414 8.898 13.195 1 98.62 36 VAL B O 1
ATOM 818 N N . PHE B 1 37 ? -5.668 8.688 11.82 1 98.62 37 PHE B N 1
ATOM 819 C CA . PHE B 1 37 ? -4.922 7.723 12.617 1 98.62 37 PHE B CA 1
ATOM 820 C C . PHE B 1 37 ? -3.672 8.359 13.211 1 98.62 37 PHE B C 1
ATOM 822 O O . PHE B 1 37 ? -2.922 9.039 12.516 1 98.62 37 PHE B O 1
ATOM 829 N N . SER B 1 38 ? -3.424 8.164 14.492 1 98.12 38 SER B N 1
ATOM 830 C CA . SER B 1 38 ? -2.381 8.961 15.133 1 98.12 38 SER B CA 1
ATOM 831 C C . SER B 1 38 ? -1.646 8.156 16.203 1 98.12 38 SER B C 1
ATOM 833 O O .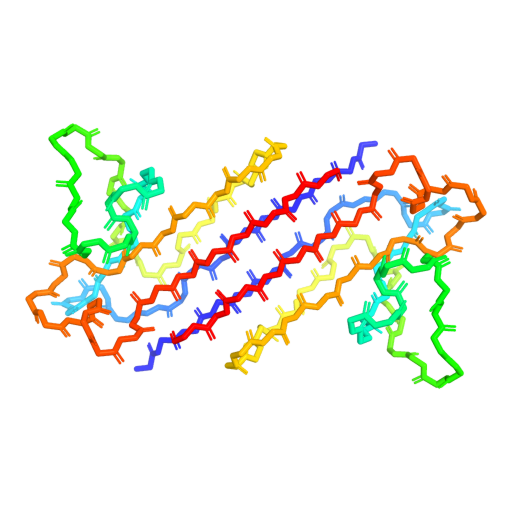 SER B 1 38 ? -1.107 8.727 17.156 1 98.12 38 SER B O 1
ATOM 835 N N . SER B 1 39 ? -1.612 6.871 16.062 1 98.25 39 SER B N 1
ATOM 836 C CA . SER B 1 39 ? -0.944 6.062 17.078 1 98.25 39 SER B CA 1
ATOM 837 C C . SER B 1 39 ? 0.544 5.914 16.781 1 98.25 39 SER B C 1
ATOM 839 O O . SER B 1 39 ? 1.338 5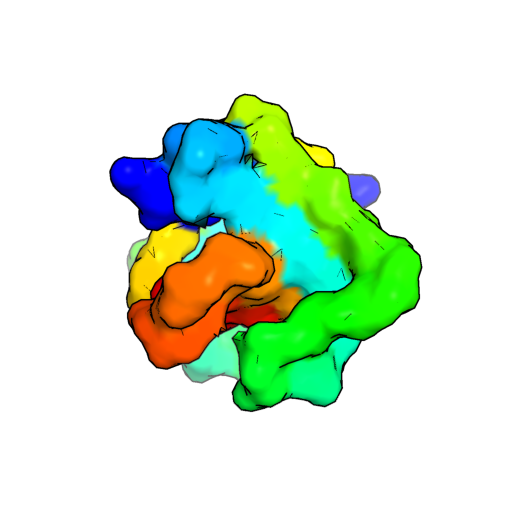.613 17.672 1 98.25 39 SER B O 1
ATOM 841 N N . GLY B 1 40 ? 0.91 6.086 15.578 1 98.44 40 GLY B N 1
ATOM 842 C CA . GLY B 1 40 ? 2.287 5.891 15.156 1 98.44 40 GLY B CA 1
ATOM 843 C C . GLY B 1 40 ? 2.574 4.477 14.688 1 98.44 40 GLY B C 1
ATOM 844 O O . GLY B 1 40 ? 3.674 4.184 14.211 1 98.44 40 GLY B O 1
ATOM 845 N N . LYS B 1 41 ? 1.673 3.596 14.789 1 98.56 41 LYS B N 1
ATOM 846 C CA . LYS B 1 41 ? 1.739 2.215 14.32 1 98.56 41 LYS B CA 1
ATOM 847 C C . LYS B 1 41 ? 0.378 1.741 13.812 1 98.56 41 LYS B C 1
ATOM 849 O O . LYS B 1 41 ? -0.105 0.683 14.227 1 98.56 41 LYS B O 1
ATOM 854 N N . ASP B 1 42 ? -0.279 2.58 13.086 1 98.81 42 ASP B N 1
ATOM 855 C CA . ASP B 1 42 ? -1.641 2.332 12.625 1 98.81 42 ASP B CA 1
ATOM 856 C C . ASP B 1 42 ? -1.676 1.203 11.594 1 98.81 42 ASP B C 1
ATOM 858 O O . ASP B 1 42 ? -0.833 1.149 10.695 1 98.81 42 ASP B O 1
ATOM 862 N N . GLN B 1 43 ? -2.529 0.287 11.82 1 98.75 43 GLN B N 1
ATOM 863 C CA . GLN B 1 43 ? -2.805 -0.799 10.891 1 98.75 43 GLN B CA 1
ATOM 864 C C . GLN B 1 43 ? -4.152 -0.604 10.203 1 98.75 43 GLN B C 1
ATOM 866 O O . GLN B 1 43 ? -5.195 -0.608 10.859 1 98.75 43 GLN B O 1
ATOM 871 N N . ILE B 1 44 ? -4.094 -0.375 8.914 1 98.75 44 ILE B N 1
ATOM 872 C CA . ILE B 1 44 ? -5.301 -0.052 8.164 1 98.75 44 ILE B CA 1
ATOM 873 C C . ILE B 1 44 ? -5.523 -1.094 7.066 1 98.75 44 ILE B C 1
ATOM 875 O O . ILE B 1 44 ? -4.676 -1.269 6.188 1 98.75 44 ILE B O 1
ATOM 879 N N . LYS B 1 45 ? -6.621 -1.847 7.16 1 98.62 45 LYS B N 1
ATOM 880 C CA . LYS B 1 45 ? -6.984 -2.736 6.062 1 98.62 45 LYS B CA 1
ATOM 881 C C . LYS B 1 45 ? -7.348 -1.945 4.809 1 98.62 45 LYS B C 1
ATOM 883 O O . LYS B 1 45 ? -8.211 -1.063 4.855 1 98.62 45 LYS B O 1
ATOM 888 N N . LEU B 1 46 ? -6.738 -2.254 3.703 1 98.75 46 LEU B N 1
ATOM 889 C CA . LEU B 1 46 ? -6.984 -1.541 2.455 1 98.75 46 LEU B CA 1
ATOM 890 C C . LEU B 1 46 ? -8.266 -2.037 1.79 1 98.75 46 LEU B C 1
ATOM 892 O O . LEU B 1 46 ? -8.555 -3.236 1.805 1 98.75 46 LEU B O 1
ATOM 896 N N . ARG B 1 47 ? -9 -1.18 1.213 1 98 47 ARG B N 1
ATOM 897 C CA . ARG B 1 47 ? -10.211 -1.511 0.459 1 98 47 ARG B CA 1
ATOM 898 C C . ARG B 1 47 ? -9.875 -1.825 -0.996 1 98 47 ARG B C 1
ATOM 900 O O . ARG B 1 47 ? -8.859 -1.364 -1.519 1 98 47 ARG B O 1
ATOM 907 N N . LYS B 1 48 ? -10.789 -2.674 -1.528 1 97.69 48 LYS B N 1
ATOM 908 C CA . LYS B 1 48 ? -10.688 -2.83 -2.977 1 97.69 48 LYS B CA 1
ATOM 909 C C . LYS B 1 48 ? -10.82 -1.484 -3.686 1 97.69 48 LYS B C 1
ATOM 911 O O . LYS B 1 48 ? -11.68 -0.674 -3.332 1 97.69 48 LYS B O 1
ATOM 916 N N . GLY B 1 49 ? -9.969 -1.245 -4.613 1 98.12 49 GLY B N 1
ATOM 917 C CA . GLY B 1 49 ? -9.961 0.03 -5.312 1 98.12 49 GLY B CA 1
ATOM 918 C C . GLY B 1 49 ? -8.93 1.001 -4.77 1 98.12 49 GLY B C 1
ATOM 919 O O . GLY B 1 49 ? -7.836 0.595 -4.371 1 98.12 49 GLY B O 1
ATOM 920 N N . GLN B 1 50 ? -9.234 2.26 -4.938 1 98.56 50 GLN B N 1
ATOM 921 C CA . GLN B 1 50 ? -8.289 3.318 -4.586 1 98.56 50 GLN B CA 1
ATOM 922 C C . GLN B 1 50 ? -8.297 3.582 -3.082 1 98.56 50 GLN B C 1
ATOM 924 O O . GLN B 1 50 ? -9.367 3.688 -2.471 1 98.56 50 GLN B O 1
ATOM 929 N N . ASN B 1 51 ? -7.141 3.652 -2.471 1 98.88 51 ASN B N 1
ATOM 930 C CA . ASN B 1 51 ? -6.855 4.141 -1.125 1 98.88 51 ASN B CA 1
ATOM 931 C C . ASN B 1 51 ? -5.836 5.273 -1.145 1 98.88 51 ASN B C 1
ATOM 933 O O . ASN B 1 51 ? -4.832 5.199 -1.855 1 98.88 51 ASN B O 1
ATOM 937 N N . PHE B 1 52 ? -6.125 6.309 -0.446 1 98.88 52 PHE B N 1
ATOM 938 C CA . PHE B 1 52 ? -5.203 7.434 -0.33 1 98.88 52 PHE B CA 1
ATOM 939 C C . PHE B 1 52 ? -4.992 7.812 1.132 1 98.88 52 PHE B C 1
ATOM 941 O O . PHE B 1 52 ? -5.949 7.879 1.904 1 98.88 52 PHE B O 1
ATOM 948 N N . PHE B 1 53 ? -3.746 8.078 1.454 1 98.94 53 PHE B N 1
ATOM 949 C CA . PHE B 1 53 ? -3.412 8.594 2.775 1 98.94 53 PHE B CA 1
ATOM 950 C C . PHE B 1 53 ? -2.432 9.758 2.672 1 98.94 53 PHE B C 1
ATOM 952 O O . PHE B 1 53 ? -1.577 9.773 1.783 1 98.94 53 PHE B O 1
ATOM 959 N N . ILE B 1 54 ? -2.549 10.664 3.564 1 98.88 54 ILE B N 1
ATOM 960 C CA . ILE B 1 54 ? -1.605 11.773 3.664 1 98.88 54 ILE B CA 1
ATOM 961 C C . ILE B 1 54 ? -1.25 12.023 5.129 1 98.88 54 ILE B C 1
ATOM 963 O O . ILE B 1 54 ? -1.975 11.594 6.031 1 98.88 54 ILE B O 1
ATOM 967 N N . CYS B 1 55 ? -0.142 12.609 5.367 1 98.75 55 CYS B N 1
ATOM 968 C CA . CYS B 1 55 ? 0.057 13.289 6.641 1 98.75 55 CYS B CA 1
ATOM 969 C C . CYS B 1 55 ? -0.533 14.695 6.609 1 98.75 55 CYS B C 1
ATOM 971 O O . CYS B 1 55 ? -0.221 15.477 5.715 1 98.75 55 CYS B O 1
ATOM 973 N N . SER B 1 56 ? -1.336 15.039 7.57 1 98.31 56 SER B N 1
ATOM 974 C CA . SER B 1 56 ? -2.035 16.312 7.516 1 98.31 56 SER B CA 1
ATOM 975 C C . SER B 1 56 ? -1.286 17.391 8.297 1 98.31 56 SER B C 1
ATOM 977 O O . SER B 1 56 ? -1.745 18.531 8.398 1 98.31 56 SER B O 1
ATOM 979 N N . TYR B 1 57 ? -0.129 17.047 8.891 1 98.06 57 TYR B N 1
ATOM 980 C CA . TYR B 1 57 ? 0.699 18.094 9.484 1 98.06 57 TYR B CA 1
ATOM 981 C C . TYR B 1 57 ? 1.17 19.078 8.422 1 98.06 57 TYR B C 1
ATOM 983 O O . TYR B 1 57 ? 1.52 18.688 7.309 1 98.06 57 TYR B O 1
ATOM 991 N N . VAL B 1 58 ? 1.15 20.328 8.859 1 97.81 58 VAL B N 1
ATOM 992 C CA . VAL B 1 58 ? 1.409 21.422 7.938 1 97.81 58 VAL B CA 1
ATOM 993 C C . VAL B 1 58 ? 2.699 21.156 7.164 1 97.81 58 VAL B C 1
ATOM 995 O O . VAL B 1 58 ? 3.746 20.891 7.758 1 97.81 58 VAL B O 1
ATOM 998 N N . GLY B 1 59 ? 2.566 21.109 5.816 1 98.12 59 GLY B N 1
ATOM 999 C CA . GLY B 1 59 ? 3.723 21.031 4.938 1 98.12 59 GLY B CA 1
ATOM 1000 C C . GLY B 1 59 ? 4.156 19.594 4.648 1 98.12 59 GLY B C 1
ATOM 1001 O O . GLY B 1 59 ? 4.938 19.359 3.725 1 98.12 59 GLY B O 1
ATOM 1002 N N . HIS B 1 60 ? 3.75 18.594 5.344 1 98.56 60 HIS B N 1
ATOM 1003 C CA . HIS B 1 60 ? 4.258 17.234 5.227 1 98.56 60 HIS B CA 1
ATOM 1004 C C . HIS B 1 60 ? 3.764 16.562 3.943 1 98.56 60 HIS B C 1
ATOM 1006 O O . HIS B 1 60 ? 4.543 15.93 3.23 1 98.56 60 HIS B O 1
ATOM 1012 N N . CYS B 1 61 ? 2.488 16.766 3.695 1 98.44 61 CYS B N 1
ATOM 1013 C CA . CYS B 1 61 ? 1.922 16.188 2.48 1 98.44 61 CYS B CA 1
ATOM 1014 C C . CYS B 1 61 ? 2.521 16.844 1.24 1 98.44 61 CYS B C 1
ATOM 1016 O O . CYS B 1 61 ? 2.867 16.156 0.277 1 98.44 61 CYS B O 1
ATOM 1018 N N . GLU B 1 62 ? 2.646 18.141 1.298 1 98.5 62 GLU B N 1
ATOM 1019 C CA . GLU B 1 62 ? 3.244 18.859 0.182 1 98.5 62 GLU B CA 1
ATOM 1020 C C . GLU B 1 62 ? 4.688 18.438 -0.052 1 98.5 62 GLU B C 1
ATOM 1022 O O . GLU B 1 62 ? 5.18 18.469 -1.183 1 98.5 62 GLU B O 1
ATOM 1027 N N . ALA B 1 63 ? 5.27 17.953 0.938 1 97.5 63 ALA B N 1
ATOM 1028 C CA . ALA B 1 63 ? 6.66 17.516 0.846 1 97.5 63 ALA B CA 1
ATOM 1029 C C . ALA B 1 63 ? 6.746 16.031 0.479 1 97.5 63 ALA B C 1
ATOM 1031 O O . ALA B 1 63 ? 7.84 15.469 0.405 1 97.5 63 ALA B O 1
ATOM 1032 N N . GLY B 1 64 ? 5.625 15.367 0.253 1 97.06 64 GLY B N 1
ATOM 1033 C CA . GLY B 1 64 ? 5.641 14.023 -0.293 1 97.06 64 GLY B CA 1
ATOM 1034 C C . GLY B 1 64 ? 5.223 12.969 0.711 1 97.06 64 GLY B C 1
ATOM 1035 O O . GLY B 1 64 ? 5.273 11.773 0.419 1 97.06 64 GLY B O 1
ATOM 1036 N N . MET B 1 65 ? 4.797 13.367 1.878 1 98.44 65 MET B N 1
ATOM 1037 C CA . MET B 1 65 ? 4.336 12.367 2.84 1 98.44 65 MET B CA 1
ATOM 1038 C C . MET B 1 65 ? 2.895 11.961 2.555 1 98.44 65 MET B C 1
ATOM 1040 O O . MET B 1 65 ? 1.975 12.391 3.256 1 98.44 65 MET B O 1
ATOM 1044 N N . LYS B 1 66 ? 2.752 11.133 1.571 1 98.69 66 LYS B N 1
ATOM 1045 C CA . LYS B 1 66 ? 1.475 10.633 1.071 1 98.69 66 LYS B CA 1
ATOM 1046 C C . LYS B 1 66 ? 1.662 9.336 0.285 1 98.69 66 LYS B C 1
ATOM 1048 O O . LYS B 1 66 ? 2.76 9.047 -0.196 1 98.69 66 LYS B O 1
ATOM 1053 N N . ILE B 1 67 ? 0.63 8.594 0.233 1 98.88 67 ILE B N 1
ATOM 1054 C CA . ILE B 1 67 ? 0.662 7.293 -0.42 1 98.88 67 ILE B CA 1
ATOM 1055 C C . ILE B 1 67 ? -0.663 7.043 -1.136 1 98.88 67 ILE B C 1
ATOM 1057 O O . ILE B 1 67 ? -1.729 7.375 -0.616 1 98.88 67 ILE B O 1
ATOM 1061 N N . ALA B 1 68 ? -0.543 6.566 -2.361 1 98.88 68 ALA B N 1
ATOM 1062 C CA . ALA B 1 68 ? -1.676 6.078 -3.145 1 98.88 68 ALA B CA 1
ATOM 1063 C C . ALA B 1 68 ? -1.583 4.57 -3.361 1 98.88 68 ALA B C 1
ATOM 1065 O O . ALA B 1 68 ? -0.509 4.047 -3.662 1 98.88 68 ALA B O 1
ATOM 1066 N N . VAL B 1 69 ? -2.689 3.924 -3.16 1 98.88 69 VAL B N 1
ATOM 1067 C CA . VAL B 1 69 ? -2.74 2.475 -3.32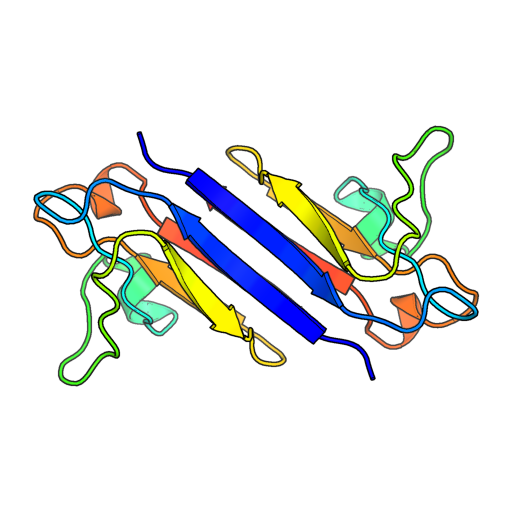 1 98.88 69 VAL B CA 1
ATOM 1068 C C . VAL B 1 69 ? -3.936 2.094 -4.191 1 98.88 69 VAL B C 1
ATOM 1070 O O . VAL B 1 69 ? -5.039 2.611 -4.004 1 98.88 69 VAL B O 1
ATOM 1073 N N . ILE B 1 70 ? -3.699 1.316 -5.191 1 98.69 70 ILE B N 1
ATOM 1074 C CA . ILE B 1 70 ? -4.766 0.623 -5.902 1 98.69 70 ILE B CA 1
ATOM 1075 C C . ILE B 1 70 ? -4.719 -0.869 -5.582 1 98.69 70 ILE B C 1
ATOM 1077 O O . ILE B 1 70 ? -3.746 -1.551 -5.918 1 98.69 70 ILE B O 1
ATOM 1081 N N . ALA B 1 71 ? -5.758 -1.256 -4.91 1 98 71 ALA B N 1
ATOM 1082 C CA . ALA B 1 71 ? -5.883 -2.668 -4.559 1 98 71 ALA B CA 1
ATOM 1083 C C . ALA B 1 71 ? -6.996 -3.338 -5.359 1 98 71 ALA B C 1
ATOM 1085 O O . ALA B 1 71 ? -8.117 -2.826 -5.426 1 98 71 ALA B O 1
ATOM 1086 N N . ALA B 1 72 ? -6.66 -4.465 -5.996 1 90.19 72 ALA B N 1
ATOM 1087 C CA . ALA B 1 72 ? -7.664 -5.172 -6.785 1 90.19 72 ALA B CA 1
ATOM 1088 C C . ALA B 1 72 ? -7.871 -6.594 -6.262 1 90.19 72 ALA B C 1
ATOM 1090 O O . ALA B 1 72 ? -6.969 -7.176 -5.652 1 90.19 72 ALA B O 1
#

Secondary structure (DSSP, 8-state):
--EEEEEEEE-TTT--EEEE-HHHHHHT-PPTT--EE-SSEEEEEPPSEEEEEE--STTTTTTT-EEEEEE-/-EEEEEEEE--TTT--EEEE-HHHHHHT-PPTT--EE-SSEEEEEPPSEEEEEE--STTTTTTT-EEEEEE-

Radius of gyration: 15.25 Å; Cα contacts (8 Å, |Δi|>4): 344; chains: 2; bounding box: 29×44×36 Å